Protein AF-A0A9W8UTV3-F1 (afdb_monomer_lite)

Radius of gyration: 18.18 Å; chains: 1; bounding box: 47×28×44 Å

Sequence (109 aa):
MLSLLTFLTVSVTCLVRADKQPSSFVWNNFENNVGWPDGVTFLTGLMTPAVMFLGLDGAMHLAEECFSPERTVPQALISTSVMGSVTGVGFSIAMCYGITDLNELVDTT

Secondary structure (DSSP, 8-state):
-HHHHHHHHHHHHHHHHSPPPPHHHHHH-----S-S-HHHHHHHHTHHHHHHGGGHHHHHHGGGGSSSHHHHHHHHHHHHHHHHHHHHHHHHHHHHHH-S-HHHHHH--

Organism: NCBI:txid195108

pLDDT: mean 79.57, std 7.18, range [42.25, 89.75]

Structure (mmCIF, N/CA/C/O backbone):
data_AF-A0A9W8UTV3-F1
#
_entry.id   AF-A0A9W8UTV3-F1
#
loop_
_atom_site.group_PDB
_atom_site.id
_atom_site.type_symbol
_atom_site.label_atom_id
_atom_site.label_alt_id
_atom_site.label_comp_id
_atom_site.label_asym_id
_atom_site.label_entity_id
_atom_site.label_seq_id
_atom_site.pdbx_PDB_ins_code
_atom_site.Cartn_x
_atom_site.Cartn_y
_atom_site.Cartn_z
_atom_site.occupancy
_atom_site.B_iso_or_equiv
_atom_site.auth_seq_id
_atom_site.auth_comp_id
_atom_site.auth_asym_id
_atom_site.auth_atom_id
_atom_site.pdbx_PDB_model_num
ATOM 1 N N . MET A 1 1 ? -18.544 11.211 0.784 1.00 60.38 1 MET A N 1
ATOM 2 C CA . MET A 1 1 ? -18.908 10.985 -0.637 1.00 60.38 1 MET A CA 1
ATOM 3 C C . MET A 1 1 ? -17.916 11.622 -1.606 1.00 60.38 1 MET A C 1
ATOM 5 O O . MET A 1 1 ? -17.449 10.910 -2.483 1.00 60.38 1 MET A O 1
ATOM 9 N N . LEU A 1 2 ? -17.542 12.900 -1.435 1.00 74.06 2 LEU A N 1
ATOM 10 C CA . LEU A 1 2 ? -16.569 13.574 -2.311 1.00 74.06 2 LEU A CA 1
ATOM 11 C C . LEU A 1 2 ? -15.224 12.830 -2.408 1.00 74.06 2 LEU A C 1
ATOM 13 O O . LEU A 1 2 ? -14.740 12.610 -3.507 1.00 74.06 2 LEU A O 1
ATOM 17 N N . SER A 1 3 ? -14.686 12.355 -1.283 1.00 77.75 3 SER A N 1
ATOM 18 C CA . SER A 1 3 ? -13.414 11.619 -1.216 1.00 77.75 3 SER A CA 1
ATOM 19 C C . SER A 1 3 ? -13.424 10.270 -1.950 1.00 77.75 3 SER A C 1
ATOM 21 O O . SER A 1 3 ? -12.427 9.896 -2.553 1.00 77.75 3 SER A O 1
ATOM 23 N N . LEU A 1 4 ? -14.553 9.551 -1.952 1.00 76.38 4 LEU A N 1
ATOM 24 C CA . LEU A 1 4 ? -14.711 8.301 -2.713 1.00 76.38 4 LEU A CA 1
ATOM 25 C C . LEU A 1 4 ? -14.786 8.569 -4.221 1.00 76.38 4 LEU A C 1
ATOM 27 O O . LEU A 1 4 ? -14.192 7.843 -5.011 1.00 76.38 4 LEU A O 1
ATOM 31 N N . LEU A 1 5 ? -15.492 9.631 -4.617 1.00 81.44 5 LEU A N 1
ATOM 32 C CA . LEU A 1 5 ? -15.608 10.034 -6.017 1.00 81.44 5 LEU A CA 1
ATOM 33 C C . LEU A 1 5 ? -14.272 10.526 -6.575 1.00 81.44 5 LEU A C 1
ATOM 35 O O . LEU A 1 5 ? -13.888 10.113 -7.668 1.00 81.44 5 LEU A O 1
ATOM 39 N N . THR A 1 6 ? -13.543 11.366 -5.837 1.00 80.00 6 THR A N 1
ATOM 40 C CA . THR A 1 6 ? -12.218 11.827 -6.270 1.00 80.00 6 THR A CA 1
ATOM 41 C C . THR A 1 6 ? -11.219 10.677 -6.314 1.00 80.00 6 THR A C 1
ATOM 43 O O . THR A 1 6 ? -10.503 10.562 -7.303 1.00 80.00 6 THR A O 1
ATOM 46 N N . PHE A 1 7 ? -11.227 9.772 -5.329 1.00 81.25 7 PHE A N 1
ATOM 47 C CA . PHE A 1 7 ? -10.391 8.568 -5.349 1.00 81.25 7 PHE A CA 1
ATOM 48 C C . PHE A 1 7 ? -10.644 7.705 -6.595 1.00 81.25 7 PHE A C 1
ATOM 50 O O . PHE A 1 7 ? -9.699 7.350 -7.302 1.00 81.25 7 PHE A O 1
ATOM 57 N N . LEU A 1 8 ? -11.911 7.409 -6.906 1.00 80.88 8 LEU A N 1
ATOM 58 C CA . LEU A 1 8 ? -12.271 6.629 -8.094 1.00 80.88 8 LEU A CA 1
ATOM 59 C C . LEU A 1 8 ? -11.884 7.354 -9.386 1.00 80.88 8 LEU A C 1
ATOM 61 O O . LEU A 1 8 ? -11.321 6.740 -10.287 1.00 80.88 8 LEU A O 1
ATOM 65 N N . THR A 1 9 ? -12.132 8.662 -9.465 1.00 79.81 9 THR A N 1
ATOM 66 C CA . THR A 1 9 ? -11.817 9.462 -10.657 1.00 79.81 9 THR A CA 1
ATOM 67 C C . THR A 1 9 ? -10.313 9.502 -10.912 1.00 79.81 9 THR A C 1
ATOM 69 O O . THR A 1 9 ? -9.885 9.280 -12.042 1.00 79.81 9 THR A O 1
ATOM 72 N N . VAL A 1 10 ? -9.499 9.726 -9.876 1.00 81.06 10 VAL A N 1
ATOM 73 C CA . VAL A 1 10 ? -8.032 9.754 -9.991 1.00 81.06 10 VAL A CA 1
ATOM 74 C C . VAL A 1 10 ? -7.491 8.371 -10.347 1.00 81.06 10 VAL A C 1
ATOM 76 O O . VAL A 1 10 ? -6.712 8.255 -11.290 1.00 81.06 10 VAL A O 1
ATOM 79 N N . SER A 1 11 ? -7.961 7.319 -9.670 1.00 79.31 11 SER A N 1
ATOM 80 C CA . SER A 1 11 ? -7.527 5.939 -9.935 1.00 79.31 11 SER A CA 1
ATOM 81 C C . SER A 1 11 ? -7.830 5.510 -11.372 1.00 79.31 11 SER A C 1
ATOM 83 O O . SER A 1 11 ? -6.958 4.991 -12.065 1.00 79.31 11 SER A O 1
ATOM 85 N N . VAL A 1 12 ? -9.050 5.770 -11.854 1.00 80.75 12 VAL A N 1
ATOM 86 C CA . VAL A 1 12 ? -9.462 5.425 -13.223 1.00 80.75 12 VAL A CA 1
ATOM 87 C C . VAL A 1 12 ? -8.720 6.275 -14.252 1.00 80.75 12 VAL A C 1
ATOM 89 O O . VAL A 1 12 ? -8.238 5.737 -15.244 1.00 80.75 12 VAL A O 1
ATOM 92 N N . THR A 1 13 ? -8.582 7.583 -14.022 1.00 79.62 13 THR A N 1
ATOM 93 C CA . THR A 1 13 ? -7.876 8.474 -14.959 1.00 79.62 13 THR A CA 1
ATOM 94 C C . THR A 1 13 ? -6.413 8.071 -15.102 1.00 79.62 13 THR A C 1
ATOM 96 O O . THR A 1 13 ? -5.906 8.020 -16.221 1.00 79.62 13 THR A O 1
ATOM 99 N N . CYS A 1 14 ? -5.753 7.731 -13.994 1.00 76.12 14 CYS A N 1
ATOM 100 C CA . CYS A 1 14 ? -4.372 7.268 -14.010 1.00 76.12 14 CYS A CA 1
ATOM 101 C C . CYS A 1 14 ? -4.233 5.949 -14.788 1.00 76.12 14 CYS A C 1
ATOM 103 O O . CYS A 1 14 ? -3.412 5.855 -15.697 1.00 76.12 14 CYS A O 1
ATOM 105 N N . LEU A 1 15 ? -5.118 4.977 -14.536 1.00 75.62 15 LEU A N 1
ATOM 106 C CA . LEU A 1 15 ? -5.080 3.672 -15.205 1.00 75.62 15 LEU A CA 1
ATOM 107 C C . LEU A 1 15 ? -5.392 3.738 -16.712 1.00 75.62 15 LEU A C 1
ATOM 109 O O . LEU A 1 15 ? -4.925 2.897 -17.480 1.00 75.62 15 LEU A O 1
ATOM 113 N N . VAL A 1 16 ? -6.211 4.704 -17.135 1.00 77.75 16 VAL A N 1
ATOM 114 C CA . VAL A 1 16 ? -6.575 4.907 -18.547 1.00 77.75 16 VAL A CA 1
ATOM 115 C C . VAL A 1 16 ? -5.496 5.676 -19.308 1.00 77.75 16 VAL A C 1
ATOM 117 O O . VAL A 1 16 ? -5.332 5.459 -20.507 1.00 77.75 16 VAL A O 1
ATOM 120 N N . ARG A 1 17 ? -4.785 6.595 -18.646 1.00 75.75 17 ARG A N 1
ATOM 121 C CA . ARG A 1 17 ? -3.801 7.471 -19.299 1.00 75.75 17 ARG A CA 1
ATOM 122 C C . ARG A 1 17 ? 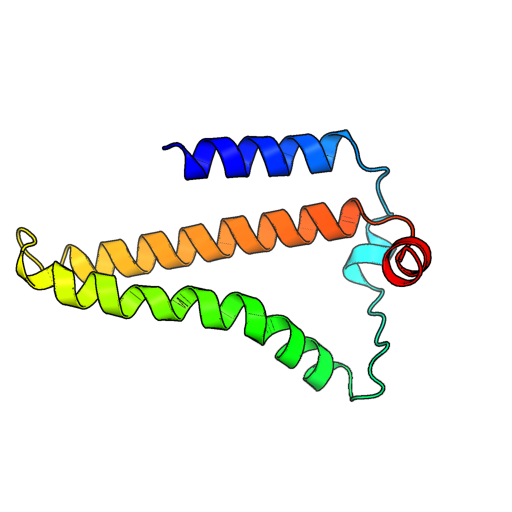-2.396 6.889 -19.345 1.00 75.75 17 ARG A C 1
ATOM 124 O O . ARG A 1 17 ? -1.622 7.342 -20.178 1.00 75.75 17 ARG A O 1
ATOM 131 N N . ALA A 1 18 ? -2.077 5.945 -18.469 1.00 73.69 18 ALA A N 1
ATOM 132 C CA . ALA A 1 18 ? -0.740 5.390 -18.390 1.00 73.69 18 ALA A CA 1
ATOM 133 C C . ALA A 1 18 ? -0.504 4.268 -19.412 1.00 73.69 18 ALA A C 1
ATOM 135 O O . ALA A 1 18 ? -1.327 3.356 -19.560 1.00 73.69 18 ALA A O 1
ATOM 136 N N . ASP A 1 19 ? 0.652 4.315 -20.072 1.00 74.06 19 ASP A N 1
ATOM 137 C CA . ASP A 1 19 ? 1.203 3.163 -20.779 1.00 74.06 19 ASP A CA 1
ATOM 138 C C . ASP A 1 19 ? 1.623 2.103 -19.752 1.00 74.06 19 ASP A C 1
ATOM 140 O O . ASP A 1 19 ? 2.195 2.407 -18.707 1.00 74.06 19 ASP A O 1
ATOM 144 N N . LYS A 1 20 ? 1.262 0.843 -20.008 1.00 78.69 20 LYS A N 1
ATOM 145 C CA . LYS A 1 20 ? 1.314 -0.210 -18.986 1.00 78.69 20 LYS A CA 1
ATOM 146 C C . LYS A 1 20 ? 2.634 -0.970 -19.034 1.00 78.69 20 LYS A C 1
ATOM 148 O O . LYS A 1 20 ? 2.972 -1.549 -20.066 1.00 78.69 20 LYS A O 1
ATOM 153 N N . GLN A 1 21 ? 3.324 -1.054 -17.901 1.00 79.19 21 GLN A N 1
ATOM 154 C CA . GLN A 1 21 ? 4.495 -1.914 -17.732 1.00 79.19 21 GLN A CA 1
ATOM 155 C C . GLN A 1 21 ? 4.126 -3.407 -17.684 1.00 79.19 21 GLN A C 1
ATOM 157 O O . GLN A 1 21 ? 3.036 -3.773 -17.227 1.00 79.19 21 GLN A O 1
ATOM 162 N N . PRO A 1 22 ? 5.029 -4.305 -18.125 1.00 82.88 22 PRO A N 1
ATOM 163 C CA . PRO A 1 22 ? 4.818 -5.740 -18.014 1.00 82.88 22 PRO A CA 1
ATOM 164 C C . PRO A 1 22 ? 4.775 -6.171 -16.543 1.00 82.88 22 PRO A C 1
ATOM 166 O O . PRO A 1 22 ? 5.571 -5.724 -15.720 1.00 82.88 22 PRO A O 1
ATOM 169 N N . SER A 1 23 ? 3.888 -7.114 -16.212 1.00 81.75 23 SER A N 1
ATOM 170 C CA . SER A 1 23 ? 3.734 -7.619 -14.839 1.00 81.75 23 SER A CA 1
ATOM 171 C C . SER A 1 23 ? 5.032 -8.183 -14.253 1.00 81.75 23 SER A C 1
ATOM 173 O O . SER A 1 23 ? 5.241 -8.103 -13.048 1.00 81.75 23 SER A O 1
ATOM 175 N N . SER A 1 24 ? 5.926 -8.726 -15.084 1.00 81.06 24 SER A N 1
ATOM 176 C CA . SER A 1 24 ? 7.235 -9.201 -14.626 1.00 81.06 24 SER A CA 1
ATOM 177 C C . SER A 1 24 ? 8.089 -8.083 -14.036 1.00 81.06 24 SER A C 1
ATOM 179 O O . SER A 1 24 ? 8.841 -8.343 -13.111 1.00 81.06 24 SER A O 1
ATOM 181 N N . PHE A 1 25 ? 7.977 -6.855 -14.543 1.00 80.69 25 PHE A N 1
ATOM 182 C CA . PHE A 1 25 ? 8.705 -5.715 -13.997 1.00 80.69 25 PHE A CA 1
ATOM 183 C C . PHE A 1 25 ? 8.117 -5.313 -12.638 1.00 80.69 25 PHE A C 1
ATOM 185 O O . PHE A 1 25 ? 8.825 -5.324 -11.641 1.00 80.69 25 PHE A O 1
ATOM 192 N N . VAL A 1 26 ? 6.797 -5.113 -12.566 1.00 83.88 26 VAL A N 1
ATOM 193 C CA . VAL A 1 26 ? 6.099 -4.660 -11.346 1.00 83.88 26 VAL A CA 1
ATOM 194 C C . VAL A 1 26 ? 6.315 -5.576 -10.134 1.00 83.88 26 VAL A C 1
ATOM 196 O O . VAL A 1 26 ? 6.408 -5.092 -9.011 1.00 83.88 26 VAL A O 1
ATOM 199 N N . TRP A 1 27 ? 6.375 -6.895 -10.338 1.00 84.56 27 TRP A N 1
ATOM 200 C CA . TRP A 1 27 ? 6.468 -7.858 -9.230 1.00 84.56 27 TRP A CA 1
ATOM 201 C C . TRP A 1 27 ? 7.875 -8.394 -8.964 1.00 84.56 27 TRP A C 1
ATOM 203 O O . TRP A 1 27 ? 8.085 -8.999 -7.916 1.00 84.56 27 TRP A O 1
ATOM 213 N N . ASN A 1 28 ? 8.814 -8.235 -9.902 1.00 82.25 28 ASN A N 1
ATOM 214 C CA . ASN A 1 28 ? 10.142 -8.854 -9.811 1.00 82.25 28 ASN A CA 1
ATOM 215 C C . ASN A 1 28 ? 11.294 -7.845 -9.803 1.00 82.25 28 ASN A C 1
ATOM 217 O O . ASN A 1 28 ? 12.437 -8.239 -9.587 1.00 82.25 28 ASN A O 1
ATOM 221 N N . ASN A 1 29 ? 11.026 -6.569 -10.077 1.00 80.69 29 ASN A N 1
ATOM 222 C CA . ASN A 1 29 ? 12.033 -5.521 -10.054 1.00 80.69 29 ASN A CA 1
ATOM 223 C C . ASN A 1 29 ? 11.796 -4.607 -8.840 1.00 80.69 29 ASN A C 1
ATOM 225 O O . ASN A 1 29 ? 10.694 -4.106 -8.622 1.00 80.69 29 ASN A O 1
ATOM 229 N N . PHE A 1 30 ? 12.839 -4.442 -8.027 1.00 81.19 30 PHE A N 1
ATOM 230 C CA . PHE A 1 30 ? 12.872 -3.529 -6.892 1.00 81.19 30 PHE A CA 1
ATOM 231 C C . PHE A 1 30 ? 14.119 -2.656 -7.034 1.00 81.19 30 PHE A C 1
ATOM 233 O O . PHE A 1 30 ? 15.230 -3.118 -6.782 1.00 81.19 30 PHE A O 1
ATOM 240 N N . GLU A 1 31 ? 13.931 -1.416 -7.482 1.00 80.12 31 GLU A N 1
ATOM 241 C CA . GLU A 1 31 ? 15.012 -0.435 -7.602 1.00 80.12 31 GLU A CA 1
ATOM 242 C C . GLU A 1 31 ? 15.225 0.282 -6.266 1.00 80.12 31 GLU A C 1
ATOM 244 O O . GLU A 1 31 ? 14.297 0.842 -5.676 1.00 80.12 31 GLU A O 1
ATOM 249 N N . ASN A 1 32 ? 16.467 0.280 -5.789 1.00 81.19 32 ASN A N 1
ATOM 250 C CA . ASN A 1 32 ? 16.853 0.904 -4.532 1.00 81.19 32 ASN A CA 1
ATOM 251 C C . ASN A 1 32 ? 17.937 1.959 -4.766 1.00 81.19 32 ASN A C 1
ATOM 253 O O . ASN A 1 32 ? 19.129 1.657 -4.818 1.00 81.19 32 ASN A O 1
ATOM 257 N N . ASN A 1 33 ? 17.518 3.221 -4.846 1.00 79.00 33 ASN A N 1
ATOM 258 C CA . ASN A 1 33 ? 18.411 4.351 -5.127 1.00 79.00 33 ASN A CA 1
ATOM 259 C C . ASN A 1 33 ? 19.044 4.963 -3.862 1.00 79.00 33 ASN A C 1
ATOM 261 O O . ASN A 1 33 ? 19.776 5.946 -3.953 1.00 79.00 33 ASN A O 1
ATOM 265 N N . VAL A 1 34 ? 18.763 4.412 -2.675 1.00 79.25 34 VAL A N 1
ATOM 266 C CA . VAL A 1 34 ? 19.140 5.007 -1.375 1.00 79.25 34 VAL A CA 1
ATOM 267 C C . VAL A 1 34 ? 20.426 4.392 -0.802 1.00 79.25 34 VAL A C 1
ATOM 269 O O . VAL A 1 34 ? 21.028 4.937 0.122 1.00 79.25 34 VAL A O 1
ATOM 272 N N . GLY A 1 35 ? 20.867 3.249 -1.344 1.00 81.06 35 GLY A N 1
ATOM 273 C CA . GLY A 1 35 ? 22.086 2.545 -0.921 1.00 81.06 35 GLY A CA 1
ATOM 274 C C . GLY A 1 35 ? 21.968 1.787 0.410 1.00 81.06 35 GLY A C 1
ATOM 275 O O . GLY A 1 35 ? 22.967 1.287 0.926 1.00 81.06 35 GLY A O 1
ATOM 276 N N . TRP A 1 36 ? 20.769 1.705 0.989 1.00 87.69 36 TRP A N 1
ATOM 277 C CA . TRP A 1 36 ? 20.472 0.906 2.184 1.00 87.69 36 TRP A CA 1
ATOM 278 C C . TRP A 1 36 ? 20.065 -0.521 1.799 1.00 87.69 36 TRP A C 1
ATOM 280 O O . TRP A 1 36 ? 19.716 -0.746 0.646 1.00 87.69 36 TRP A O 1
ATOM 290 N N . PRO A 1 37 ? 20.077 -1.505 2.717 1.00 89.75 37 PRO A N 1
ATOM 291 C CA . PRO A 1 37 ? 19.543 -2.832 2.417 1.00 89.75 37 PRO A CA 1
ATOM 292 C C . PRO A 1 37 ? 18.066 -2.756 2.010 1.00 89.75 37 PRO A C 1
ATOM 294 O O . PRO A 1 37 ? 17.301 -2.023 2.637 1.00 89.75 37 PRO A O 1
ATOM 297 N N . ASP A 1 38 ? 17.651 -3.557 1.027 1.00 86.44 38 ASP A N 1
ATOM 298 C CA . ASP A 1 38 ? 16.308 -3.485 0.422 1.00 86.44 38 ASP A CA 1
ATOM 299 C C . ASP A 1 38 ? 15.168 -3.556 1.439 1.00 86.44 38 ASP A C 1
ATOM 301 O O . ASP A 1 38 ? 14.188 -2.821 1.339 1.00 86.44 38 ASP A O 1
ATOM 305 N N . GLY A 1 39 ? 15.320 -4.380 2.480 1.00 86.69 39 GLY A N 1
ATOM 306 C CA . GLY A 1 39 ? 14.339 -4.469 3.560 1.00 86.69 39 GLY A CA 1
ATOM 307 C C . GLY A 1 39 ? 14.178 -3.160 4.337 1.00 86.69 39 GLY A C 1
ATOM 308 O O . GLY A 1 39 ? 13.065 -2.808 4.718 1.00 86.69 39 GLY A O 1
ATOM 309 N N . VAL A 1 40 ? 15.261 -2.408 4.543 1.00 88.50 40 VAL A N 1
ATOM 310 C CA . VAL A 1 40 ? 15.205 -1.107 5.222 1.00 88.50 40 VAL A CA 1
ATOM 311 C C . VAL A 1 40 ? 14.557 -0.073 4.307 1.00 88.50 40 VAL A C 1
ATOM 313 O O . VAL A 1 40 ? 13.652 0.626 4.754 1.00 88.50 40 VAL A O 1
ATOM 316 N N . THR A 1 41 ? 14.937 -0.030 3.027 1.00 88.38 41 THR A N 1
ATOM 317 C CA . THR A 1 41 ? 14.323 0.866 2.033 1.00 88.38 41 THR A CA 1
ATOM 318 C C . THR A 1 41 ? 12.815 0.617 1.920 1.00 88.38 41 THR A C 1
ATOM 320 O O . THR A 1 41 ? 12.017 1.557 1.977 1.00 88.38 41 THR A O 1
ATOM 323 N N . PHE A 1 42 ? 12.397 -0.651 1.879 1.00 86.19 42 PHE A N 1
ATOM 324 C CA . PHE A 1 42 ? 10.986 -1.034 1.894 1.00 86.19 42 PHE A CA 1
ATOM 325 C C . PHE A 1 42 ? 10.257 -0.544 3.156 1.00 86.19 42 PHE A C 1
ATOM 327 O O . PHE A 1 42 ? 9.214 0.104 3.056 1.00 86.19 42 PHE A O 1
ATOM 334 N N . LEU A 1 43 ? 10.820 -0.785 4.347 1.00 89.44 43 LEU A N 1
ATOM 335 C CA . LEU A 1 43 ? 10.231 -0.329 5.613 1.00 89.44 43 LEU A CA 1
ATOM 336 C C . LEU A 1 43 ? 10.142 1.200 5.700 1.00 89.44 43 LEU A C 1
ATOM 338 O O . LEU A 1 43 ? 9.148 1.725 6.200 1.00 89.44 43 LEU A O 1
ATOM 342 N N . THR A 1 44 ? 11.134 1.926 5.181 1.00 88.88 44 THR A N 1
ATOM 343 C CA . THR A 1 44 ? 11.075 3.393 5.120 1.00 88.88 44 THR A CA 1
ATOM 344 C C . THR A 1 44 ? 9.993 3.891 4.165 1.00 88.88 44 THR A C 1
ATOM 346 O O . THR A 1 44 ? 9.292 4.845 4.496 1.00 88.88 44 THR A O 1
ATOM 349 N N . GLY A 1 45 ? 9.766 3.207 3.037 1.00 85.81 45 GLY A N 1
ATOM 350 C CA . GLY A 1 45 ? 8.651 3.508 2.132 1.00 85.81 45 GLY A CA 1
ATOM 351 C C . GLY A 1 45 ?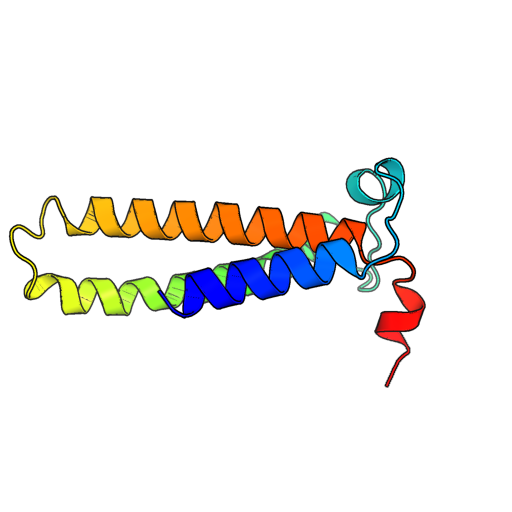 7.278 3.328 2.793 1.00 85.81 45 GLY A C 1
ATOM 352 O O . GLY A 1 45 ? 6.338 4.067 2.496 1.00 85.81 45 GLY A O 1
ATOM 353 N N . LEU A 1 46 ? 7.171 2.406 3.757 1.00 86.69 46 LEU A N 1
ATOM 354 C CA . LEU A 1 46 ? 5.954 2.174 4.541 1.00 86.69 46 LEU A CA 1
ATOM 355 C C . LEU A 1 46 ? 5.693 3.225 5.635 1.00 86.69 46 LEU A C 1
ATOM 357 O O . LEU A 1 46 ? 4.595 3.247 6.195 1.00 86.69 46 LEU A O 1
ATOM 361 N N . MET A 1 47 ? 6.628 4.133 5.934 1.00 88.94 47 MET A N 1
ATOM 362 C CA . MET A 1 47 ? 6.384 5.188 6.930 1.00 88.94 47 MET A CA 1
ATOM 363 C C . MET A 1 47 ? 5.295 6.176 6.489 1.00 88.94 47 MET A C 1
ATOM 365 O O . MET A 1 47 ? 4.469 6.588 7.304 1.00 88.94 47 MET A O 1
ATOM 369 N N . THR A 1 48 ? 5.255 6.533 5.205 1.00 84.81 48 THR A N 1
ATOM 370 C CA . THR A 1 48 ? 4.267 7.473 4.647 1.00 84.81 48 THR A CA 1
ATOM 371 C C . THR A 1 48 ? 2.818 7.000 4.827 1.00 84.81 48 THR A C 1
ATOM 373 O O . THR A 1 48 ? 1.995 7.778 5.308 1.00 84.81 48 THR A O 1
ATOM 376 N N . PRO A 1 49 ? 2.451 5.744 4.507 1.00 82.38 49 PRO A N 1
ATOM 377 C CA . PRO A 1 49 ? 1.115 5.253 4.831 1.00 82.38 49 PRO A CA 1
ATOM 378 C C . PRO A 1 49 ? 0.899 5.072 6.342 1.00 82.38 49 PRO A C 1
ATOM 380 O O . PRO A 1 49 ? -0.223 5.256 6.808 1.00 82.38 49 PRO A O 1
ATOM 383 N N . ALA A 1 50 ? 1.939 4.777 7.134 1.00 85.50 50 ALA A N 1
ATOM 384 C CA . ALA A 1 50 ? 1.801 4.621 8.585 1.00 85.50 50 ALA A CA 1
ATOM 385 C C . ALA A 1 50 ? 1.344 5.915 9.285 1.00 85.50 50 ALA A C 1
ATOM 387 O O . ALA A 1 50 ? 0.483 5.863 10.165 1.00 85.50 50 ALA A O 1
ATOM 388 N N . VAL A 1 51 ? 1.843 7.086 8.866 1.00 84.06 51 VAL A N 1
ATOM 389 C CA . VAL A 1 51 ? 1.430 8.372 9.465 1.00 84.06 51 VAL A CA 1
ATOM 390 C C . VAL A 1 51 ? -0.032 8.728 9.186 1.00 84.06 51 VAL A C 1
ATOM 392 O O . VAL A 1 51 ? -0.631 9.480 9.952 1.00 84.06 51 VAL A O 1
ATOM 395 N N . MET A 1 52 ? -0.649 8.157 8.146 1.00 78.69 52 MET A N 1
ATOM 396 C CA . MET A 1 52 ? -2.064 8.402 7.838 1.00 78.69 52 MET A CA 1
ATOM 397 C C . MET A 1 52 ? -3.008 7.820 8.900 1.00 78.69 52 MET A C 1
ATOM 399 O O . MET A 1 52 ? -4.117 8.323 9.075 1.00 78.69 52 MET A O 1
ATOM 403 N N . PHE A 1 53 ? -2.570 6.806 9.653 1.00 80.00 53 PHE A N 1
ATOM 404 C CA . PHE A 1 53 ? -3.366 6.201 10.725 1.00 80.00 53 PHE A CA 1
ATOM 405 C C . PHE A 1 53 ? -3.360 7.014 12.027 1.00 80.00 53 PHE A C 1
ATOM 407 O O . PHE A 1 53 ? -4.201 6.774 12.892 1.00 80.00 53 PHE A O 1
ATOM 414 N N . LEU A 1 54 ? -2.480 8.015 12.164 1.00 82.19 54 LEU A N 1
ATOM 415 C CA . LEU A 1 54 ? -2.408 8.867 13.359 1.00 82.19 54 LEU A CA 1
ATOM 416 C C . LEU A 1 54 ? -3.694 9.680 13.585 1.00 82.19 54 LEU A C 1
ATOM 418 O O . LEU A 1 54 ? -4.034 9.993 14.721 1.00 82.19 54 LEU A O 1
ATOM 422 N N . GLY A 1 55 ? -4.446 9.985 12.522 1.00 74.81 55 GLY A N 1
ATOM 423 C CA . GLY A 1 55 ? -5.712 10.721 12.617 1.00 74.81 55 GLY A CA 1
ATOM 424 C C . GLY A 1 55 ? -6.866 9.941 13.262 1.00 74.81 55 GLY A C 1
ATOM 425 O O . GLY A 1 55 ? -7.896 10.538 13.572 1.00 74.81 55 GLY A O 1
ATOM 426 N N . LEU A 1 56 ? -6.717 8.627 13.478 1.00 77.62 56 LEU A N 1
ATOM 427 C CA . LEU A 1 56 ? -7.759 7.792 14.088 1.00 77.62 56 LEU A CA 1
ATOM 428 C C . LEU A 1 56 ? -7.990 8.112 15.573 1.00 77.62 56 LEU A C 1
ATOM 430 O O . LEU A 1 56 ? -9.107 7.945 16.057 1.00 77.62 56 LEU A O 1
ATOM 434 N N . ASP A 1 57 ? -6.979 8.626 16.273 1.00 78.44 57 ASP A N 1
ATOM 435 C CA . ASP A 1 57 ? -7.079 9.014 17.686 1.00 78.44 57 ASP 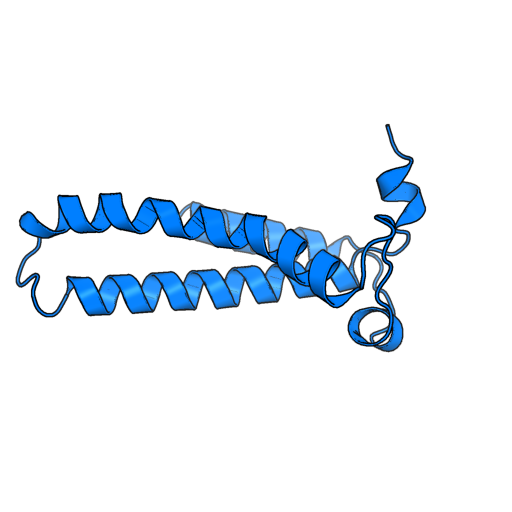A CA 1
ATOM 436 C C . ASP A 1 57 ? -8.098 10.150 17.903 1.00 78.44 57 ASP A C 1
ATOM 438 O O . ASP A 1 57 ? -8.947 10.093 18.791 1.00 78.44 57 ASP A O 1
ATOM 442 N N . GLY A 1 58 ? -8.127 11.132 16.995 1.00 74.88 58 GLY A N 1
ATOM 443 C CA . GLY A 1 58 ? -9.126 12.204 17.029 1.00 74.88 58 GLY A CA 1
ATOM 444 C C . GLY A 1 58 ? -10.563 11.692 16.874 1.00 74.88 58 GLY A C 1
ATOM 445 O O . GLY A 1 58 ? -11.481 12.225 17.496 1.00 74.88 58 GLY A O 1
ATOM 446 N N . ALA A 1 59 ? -10.766 10.622 16.098 1.00 72.38 59 ALA A N 1
ATOM 447 C CA . ALA A 1 59 ? -12.072 9.978 15.968 1.00 72.38 59 ALA A CA 1
ATOM 448 C C . ALA A 1 59 ? -12.482 9.231 17.248 1.00 72.38 59 ALA A C 1
ATOM 450 O O . ALA A 1 59 ? -13.674 9.137 17.538 1.00 72.38 59 ALA A O 1
ATOM 451 N N . MET A 1 60 ? -11.515 8.737 18.030 1.00 75.50 60 MET A N 1
ATOM 452 C CA . MET A 1 60 ? -11.778 8.130 19.336 1.00 75.50 60 MET A CA 1
ATOM 453 C C . MET A 1 60 ? -12.182 9.168 20.385 1.00 75.50 60 MET A C 1
ATOM 455 O O . MET A 1 60 ? -13.062 8.882 21.186 1.00 75.50 60 MET A O 1
ATOM 459 N N . HIS A 1 61 ? -11.635 10.385 20.354 1.00 80.31 61 HIS A N 1
ATOM 460 C CA . HIS A 1 61 ? -12.101 11.455 21.248 1.00 80.31 61 HIS A CA 1
ATOM 461 C C . HIS A 1 61 ? -13.549 11.888 20.956 1.00 80.31 61 HIS A C 1
ATOM 463 O O . HIS A 1 61 ? -14.310 12.167 21.874 1.00 80.31 61 HIS A O 1
ATOM 469 N N . LEU A 1 62 ? -13.967 11.879 19.687 1.00 72.75 62 LEU A N 1
ATOM 470 C CA . LEU A 1 62 ? -15.361 12.126 19.283 1.00 72.75 62 LEU A CA 1
ATOM 471 C C . LEU A 1 62 ? -16.300 10.928 19.522 1.00 72.75 62 LEU A C 1
ATOM 473 O O . LEU A 1 62 ? -17.514 11.041 19.345 1.00 72.75 62 LEU A O 1
ATOM 477 N N . ALA A 1 63 ? -15.765 9.776 19.928 1.00 72.75 63 ALA A N 1
ATOM 478 C CA . ALA A 1 63 ? -16.552 8.574 20.167 1.00 72.75 63 ALA A CA 1
ATOM 479 C C . ALA A 1 63 ? -17.481 8.685 21.388 1.00 72.75 63 ALA A C 1
ATOM 481 O O . ALA A 1 63 ? -18.467 7.951 21.457 1.00 72.75 63 ALA A O 1
ATOM 482 N N . GLU A 1 64 ? -17.199 9.596 22.327 1.00 68.69 64 GLU A N 1
ATOM 483 C CA . GLU A 1 64 ? -18.016 9.814 23.532 1.00 68.69 64 GLU A CA 1
ATOM 484 C C . GLU A 1 64 ? -19.431 10.329 23.216 1.00 68.69 64 GLU A C 1
ATOM 486 O O . GLU A 1 64 ? -20.355 10.111 23.997 1.00 68.69 64 GLU A O 1
ATOM 491 N N . GLU A 1 65 ? -19.633 10.935 22.041 1.00 76.00 65 GLU A N 1
ATOM 492 C CA . GLU A 1 65 ? -20.940 11.432 21.589 1.00 76.00 65 GLU A CA 1
ATOM 493 C C . GLU A 1 65 ? -21.732 10.403 20.755 1.00 76.00 65 GLU A C 1
ATOM 495 O O . GLU A 1 65 ? -22.851 10.670 20.308 1.00 76.00 65 GLU A O 1
ATOM 500 N N . CYS A 1 66 ? -21.178 9.207 20.525 1.00 75.62 66 CYS A N 1
ATOM 501 C CA . CYS A 1 66 ? -21.810 8.186 19.692 1.00 75.62 66 CYS A CA 1
ATOM 502 C C . CYS A 1 66 ? -22.851 7.354 20.457 1.00 75.62 66 CYS A C 1
ATOM 504 O O . CYS A 1 66 ? -22.664 6.953 21.604 1.00 75.62 66 CYS A O 1
ATOM 506 N N . PHE A 1 67 ? -23.941 6.996 19.775 1.00 63.00 67 PHE A N 1
ATOM 507 C CA . PHE A 1 67 ? -24.946 6.074 20.303 1.00 63.00 67 PHE A CA 1
ATOM 508 C C . PHE A 1 67 ? -24.350 4.650 20.381 1.00 63.00 67 PHE A C 1
ATOM 510 O O . PHE A 1 67 ? -23.946 4.081 19.365 1.00 63.00 67 PHE A O 1
ATOM 517 N N . SER A 1 68 ? -24.272 4.078 21.588 1.00 77.19 68 SER A N 1
ATOM 518 C CA . SER A 1 68 ? -23.669 2.755 21.868 1.00 77.19 68 SER A CA 1
ATOM 519 C C . SER A 1 68 ? -22.186 2.617 21.443 1.00 77.19 68 SER A C 1
ATOM 521 O O . SER A 1 68 ? -21.857 1.798 20.575 1.00 77.19 68 SER A O 1
ATOM 523 N N . PRO A 1 69 ? -21.261 3.367 22.073 1.00 74.88 69 PRO A N 1
ATOM 524 C CA . PRO A 1 69 ? -19.864 3.457 21.641 1.00 74.88 69 PRO A CA 1
ATOM 525 C C . PRO A 1 69 ? -19.096 2.130 21.752 1.00 74.88 69 PRO A C 1
ATOM 527 O O . PRO A 1 69 ? -18.244 1.840 20.918 1.00 74.88 69 PRO A O 1
ATOM 530 N N . GLU A 1 70 ? -19.457 1.272 22.710 1.00 78.81 70 GLU A N 1
ATOM 531 C CA . GLU A 1 70 ? -18.773 0.001 22.998 1.00 78.81 70 GLU A CA 1
ATOM 532 C C . GLU A 1 70 ? -18.750 -0.981 21.809 1.00 78.81 70 GLU A C 1
ATOM 534 O O . GLU A 1 70 ? -17.860 -1.823 21.710 1.00 78.81 70 GLU A O 1
ATOM 539 N N . ARG A 1 71 ? -19.704 -0.869 20.874 1.00 78.88 71 ARG A N 1
ATOM 540 C CA . ARG A 1 71 ? -19.757 -1.715 19.666 1.00 78.88 71 ARG A CA 1
ATOM 541 C C . ARG A 1 71 ? -19.521 -0.940 18.379 1.00 78.88 71 ARG A C 1
ATOM 543 O O . ARG A 1 71 ? -18.809 -1.426 17.503 1.00 78.88 71 ARG A O 1
ATOM 550 N N . THR A 1 72 ? -20.092 0.255 18.268 1.00 80.19 72 THR A N 1
ATOM 551 C CA . THR A 1 72 ? -20.060 1.040 17.027 1.00 80.19 72 THR A CA 1
ATOM 552 C C . THR A 1 72 ? -18.658 1.560 16.716 1.00 80.19 72 THR A C 1
ATOM 554 O O . THR A 1 72 ? -18.222 1.510 15.570 1.00 80.19 72 THR A O 1
ATOM 557 N N . VAL A 1 73 ? -17.918 2.006 17.732 1.00 82.50 73 VAL A N 1
ATOM 558 C CA . VAL A 1 73 ? -16.584 2.607 17.583 1.00 82.50 73 VAL A CA 1
ATOM 559 C C . VAL A 1 73 ? -15.541 1.596 17.095 1.00 82.50 73 VAL A C 1
ATOM 561 O O . VAL A 1 73 ? -14.904 1.868 16.075 1.00 82.50 73 VAL A O 1
ATOM 564 N N . PRO A 1 74 ? -15.376 0.409 17.721 1.00 80.69 74 PRO A N 1
ATOM 565 C CA . PRO A 1 74 ? -14.408 -0.572 17.232 1.00 80.69 74 PRO A CA 1
ATOM 566 C C . PRO A 1 74 ? -14.765 -1.095 15.834 1.00 80.69 74 PRO A C 1
ATOM 568 O O . PRO A 1 74 ? -13.876 -1.279 15.005 1.00 80.69 74 PRO A O 1
ATOM 571 N N . GLN A 1 75 ? -16.053 -1.283 15.528 1.00 83.62 75 GLN A N 1
ATOM 572 C CA . GLN A 1 75 ? -16.485 -1.702 14.190 1.00 83.62 75 GLN A CA 1
ATOM 573 C C . GLN A 1 75 ? -16.196 -0.633 13.132 1.00 83.62 75 GLN A C 1
ATOM 575 O O . GLN A 1 75 ? -15.670 -0.955 12.064 1.00 83.62 75 GLN A O 1
ATOM 580 N N . ALA A 1 76 ? -16.485 0.635 13.436 1.00 84.06 76 ALA A N 1
ATOM 581 C CA . ALA A 1 76 ? -16.196 1.749 12.546 1.00 84.06 76 ALA A CA 1
ATOM 582 C C . ALA A 1 76 ? -14.689 1.862 12.273 1.00 84.06 76 ALA A C 1
ATOM 584 O O . ALA A 1 76 ? -14.303 1.880 11.107 1.00 84.06 76 ALA A O 1
ATOM 585 N N . LEU A 1 77 ? -13.845 1.830 13.311 1.00 84.69 77 LEU A N 1
ATOM 586 C CA . LEU A 1 77 ? -12.383 1.910 13.187 1.00 84.69 77 LEU A CA 1
ATOM 587 C C . LEU A 1 77 ? -11.788 0.787 12.330 1.00 84.69 77 LEU A C 1
ATOM 589 O O . LEU A 1 77 ? -10.956 1.039 11.458 1.00 84.69 77 LEU A O 1
ATOM 593 N N . ILE A 1 78 ? -12.221 -0.457 12.548 1.00 86.56 78 ILE A N 1
ATOM 594 C CA . ILE A 1 78 ? -11.735 -1.595 11.756 1.00 86.56 78 ILE A CA 1
ATOM 595 C C . ILE A 1 78 ? -12.198 -1.453 10.303 1.00 86.56 78 ILE A C 1
ATOM 597 O O . ILE A 1 78 ? -11.403 -1.638 9.383 1.00 86.56 78 ILE A O 1
ATOM 601 N N . SER A 1 79 ? -13.463 -1.083 10.082 1.00 85.94 79 SER A N 1
ATOM 602 C CA . SER A 1 79 ? -14.011 -0.942 8.729 1.00 85.94 79 SER A CA 1
ATOM 603 C C . SER A 1 79 ? -13.317 0.159 7.920 1.00 85.94 79 SER A C 1
ATOM 605 O O . SER A 1 79 ? -13.000 -0.051 6.748 1.00 85.94 79 SER A O 1
ATOM 607 N N . THR A 1 80 ? -13.019 1.306 8.539 1.00 84.06 80 THR A N 1
ATOM 608 C CA . THR A 1 80 ? -12.344 2.427 7.875 1.00 84.06 80 THR A CA 1
ATOM 609 C C . THR A 1 80 ? -10.875 2.122 7.621 1.00 84.06 80 THR A C 1
ATOM 611 O O . THR A 1 80 ? -10.388 2.407 6.527 1.00 84.06 80 THR A O 1
ATOM 614 N N . SER A 1 81 ? -10.193 1.479 8.573 1.00 86.31 81 SER A N 1
ATOM 615 C CA . SER A 1 81 ? -8.803 1.041 8.419 1.00 86.31 81 SER A CA 1
ATOM 616 C C . SER A 1 81 ? -8.650 0.051 7.261 1.00 86.31 81 SER A C 1
ATOM 618 O O . SER A 1 81 ? -7.874 0.290 6.336 1.00 86.31 81 SER A O 1
ATOM 620 N N . VAL A 1 82 ? -9.476 -1.001 7.229 1.00 87.50 82 VAL A N 1
ATOM 621 C CA . VAL A 1 82 ? -9.439 -2.012 6.160 1.00 87.50 82 VAL A CA 1
ATOM 622 C C . VAL A 1 82 ? -9.756 -1.393 4.800 1.00 87.50 82 VAL A C 1
ATOM 624 O O . VAL A 1 82 ? -9.053 -1.652 3.823 1.00 87.50 82 VAL A O 1
ATOM 627 N N . MET A 1 83 ? -10.782 -0.543 4.722 1.00 86.00 83 MET A N 1
ATOM 628 C CA . MET A 1 83 ? -11.148 0.116 3.468 1.00 86.00 83 MET A CA 1
ATOM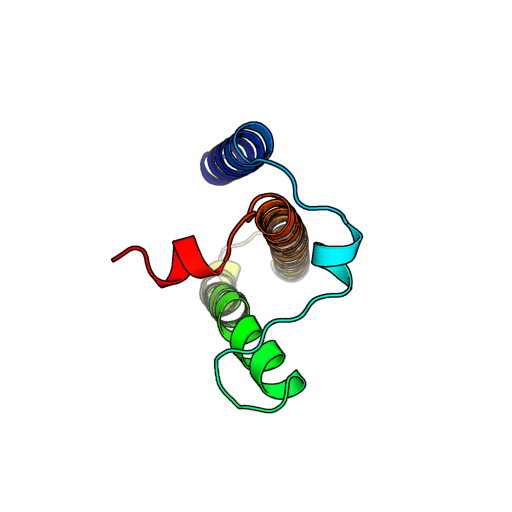 629 C C . MET A 1 83 ? -10.030 1.044 2.965 1.00 86.00 83 MET A C 1
ATOM 631 O O . MET A 1 83 ? -9.743 1.054 1.765 1.00 86.00 83 MET A O 1
ATOM 635 N N . GLY A 1 84 ? -9.361 1.775 3.862 1.00 84.31 84 GLY A N 1
ATOM 636 C CA . GLY A 1 84 ? -8.206 2.617 3.536 1.00 84.31 84 GLY A CA 1
ATOM 637 C C . GLY A 1 84 ? -7.008 1.806 3.039 1.00 84.31 84 GLY A C 1
ATOM 638 O O . GLY A 1 84 ? -6.419 2.139 2.013 1.00 84.31 84 GLY A O 1
ATOM 639 N N . SER A 1 85 ? -6.692 0.690 3.698 1.00 85.69 85 SER A N 1
ATOM 640 C CA . SER A 1 85 ? -5.597 -0.191 3.281 1.00 85.69 85 SER A CA 1
ATOM 641 C C . SER A 1 85 ? -5.844 -0.816 1.907 1.00 85.69 85 SER A C 1
ATOM 643 O O . SER A 1 85 ? -4.947 -0.806 1.068 1.00 85.69 85 SER A O 1
ATOM 645 N N . VAL A 1 86 ? -7.051 -1.324 1.638 1.00 87.94 86 VAL A N 1
ATOM 646 C CA . VAL A 1 86 ? -7.365 -1.959 0.344 1.00 87.94 86 VAL A CA 1
ATOM 647 C C . VAL A 1 86 ? -7.324 -0.944 -0.796 1.00 87.94 86 VAL A C 1
ATOM 649 O O . VAL A 1 86 ? -6.756 -1.221 -1.853 1.00 87.94 86 VAL A O 1
ATOM 652 N N . THR A 1 87 ? -7.901 0.240 -0.586 1.00 84.81 87 THR A N 1
ATOM 653 C CA . THR A 1 87 ? -7.911 1.301 -1.603 1.00 84.81 87 THR A CA 1
ATOM 654 C C . THR A 1 87 ? -6.508 1.847 -1.859 1.00 84.81 87 THR A C 1
ATOM 656 O O . THR A 1 87 ? -6.121 1.993 -3.019 1.00 84.81 87 THR A O 1
ATOM 659 N N . GLY A 1 88 ? -5.714 2.055 -0.805 1.00 83.50 88 GLY A N 1
ATOM 660 C CA . GLY A 1 88 ? -4.321 2.485 -0.910 1.00 83.50 88 GLY A CA 1
ATOM 661 C C . GLY A 1 88 ? -3.440 1.473 -1.643 1.00 83.50 88 GLY A C 1
ATOM 662 O O . GLY A 1 88 ? -2.765 1.838 -2.600 1.00 83.50 88 GLY A O 1
ATOM 663 N N . VAL A 1 89 ? -3.490 0.191 -1.262 1.00 85.88 89 VAL A N 1
ATOM 664 C CA . VAL A 1 89 ? -2.703 -0.865 -1.926 1.00 85.88 89 VAL A CA 1
ATOM 665 C C . VAL A 1 89 ? -3.112 -1.018 -3.392 1.00 85.88 89 VAL A C 1
ATOM 667 O O . VAL A 1 89 ? -2.246 -1.095 -4.263 1.00 85.88 89 VAL A O 1
ATOM 670 N N . GLY A 1 90 ? -4.415 -1.014 -3.687 1.00 86.12 90 GLY A N 1
ATOM 671 C CA . GLY A 1 90 ? -4.910 -1.106 -5.061 1.00 86.12 90 GLY A CA 1
ATOM 672 C C . GLY A 1 90 ? -4.445 0.059 -5.939 1.00 86.12 90 GLY A C 1
ATOM 673 O O . GLY A 1 90 ? -4.024 -0.160 -7.076 1.00 86.12 90 GLY A O 1
ATOM 674 N N . PHE A 1 91 ? -4.463 1.282 -5.405 1.00 83.75 91 PHE A N 1
ATOM 675 C CA . PHE A 1 91 ? -3.962 2.460 -6.110 1.00 83.75 91 PHE A CA 1
ATOM 676 C C . PHE A 1 91 ? -2.444 2.413 -6.316 1.00 83.75 91 PHE A C 1
ATOM 678 O O . PHE A 1 91 ? -1.979 2.672 -7.423 1.00 83.75 91 PHE A O 1
ATOM 685 N N . SER A 1 92 ? -1.671 2.019 -5.300 1.00 84.19 92 SER A N 1
ATOM 686 C CA . SER A 1 92 ? -0.217 1.869 -5.429 1.00 84.19 92 SER A CA 1
ATOM 687 C C . SER A 1 92 ? 0.161 0.852 -6.506 1.00 84.19 92 SER A C 1
ATOM 689 O O . SER A 1 92 ? 1.029 1.131 -7.326 1.00 84.19 92 SER A O 1
ATOM 691 N N . ILE A 1 93 ? -0.534 -0.289 -6.577 1.00 84.69 93 ILE A N 1
ATOM 692 C CA . ILE A 1 93 ? -0.317 -1.281 -7.642 1.00 84.69 93 ILE A CA 1
ATOM 693 C C . ILE A 1 93 ? -0.651 -0.677 -9.012 1.00 84.69 93 ILE A C 1
ATOM 695 O O . ILE A 1 93 ? 0.127 -0.832 -9.951 1.00 84.69 93 ILE A O 1
ATOM 699 N N . ALA A 1 94 ? -1.779 0.031 -9.136 1.00 84.38 94 ALA A N 1
ATOM 700 C CA . ALA A 1 94 ? -2.155 0.698 -10.383 1.00 84.38 94 ALA A CA 1
ATOM 701 C C . ALA A 1 94 ? -1.092 1.714 -10.841 1.00 84.38 94 ALA A C 1
ATOM 703 O O . ALA A 1 94 ? -0.760 1.747 -12.024 1.00 84.38 94 ALA A O 1
ATOM 704 N N . MET A 1 95 ? -0.518 2.478 -9.907 1.00 82.06 95 MET A N 1
ATOM 705 C CA . MET A 1 95 ? 0.594 3.392 -10.175 1.00 82.06 95 MET A CA 1
ATOM 706 C C . MET A 1 95 ? 1.845 2.647 -10.646 1.00 82.06 95 MET A C 1
ATOM 708 O O . MET A 1 95 ? 2.427 3.042 -11.649 1.00 82.06 95 MET A O 1
ATOM 712 N N . CYS A 1 96 ? 2.231 1.540 -10.002 1.00 83.56 96 CYS A N 1
ATOM 713 C CA . CYS A 1 96 ? 3.383 0.743 -10.441 1.00 83.56 96 CYS A CA 1
ATOM 714 C C . CYS A 1 96 ? 3.229 0.228 -11.880 1.00 83.56 96 CYS A C 1
ATOM 716 O O . CYS A 1 96 ? 4.204 0.187 -12.621 1.00 83.56 96 CYS A O 1
ATOM 718 N N . TYR A 1 97 ? 2.011 -0.130 -12.299 1.00 83.06 97 TYR A N 1
ATOM 719 C CA . TYR A 1 97 ? 1.748 -0.499 -13.692 1.00 83.06 97 TYR A CA 1
ATOM 720 C C . TYR A 1 97 ? 1.815 0.685 -14.656 1.00 83.06 97 TYR A C 1
ATOM 722 O O . TYR A 1 97 ? 2.094 0.465 -15.830 1.00 83.06 97 TYR A O 1
ATOM 730 N N . GLY A 1 98 ? 1.521 1.900 -14.195 1.00 79.81 98 GLY A N 1
ATOM 731 C CA . GLY A 1 98 ? 1.489 3.095 -15.032 1.00 79.81 98 GLY A CA 1
ATOM 732 C C . GLY A 1 98 ? 2.810 3.859 -15.136 1.00 79.81 98 GLY A C 1
ATOM 733 O O . GLY A 1 98 ? 2.913 4.786 -15.934 1.00 79.81 98 GLY A O 1
ATOM 734 N N . ILE A 1 99 ? 3.814 3.503 -14.333 1.00 76.50 99 ILE A N 1
ATOM 735 C CA . ILE A 1 99 ? 5.132 4.135 -14.375 1.00 76.50 99 ILE A CA 1
ATOM 736 C C . ILE A 1 99 ? 6.013 3.375 -15.365 1.00 76.50 99 ILE A C 1
ATOM 738 O O . ILE A 1 99 ? 6.510 2.296 -15.059 1.00 76.50 99 ILE A O 1
ATOM 742 N N . THR A 1 100 ? 6.195 3.934 -16.560 1.00 70.50 100 THR A N 1
ATOM 743 C CA . THR A 1 100 ? 7.006 3.340 -17.633 1.00 70.50 100 THR A CA 1
ATOM 744 C C . THR A 1 100 ? 8.489 3.671 -17.565 1.00 70.50 100 THR A C 1
ATOM 746 O O . THR A 1 100 ? 9.290 2.828 -17.958 1.00 70.50 100 THR A O 1
ATOM 749 N N . ASP A 1 101 ? 8.857 4.850 -17.062 1.00 69.25 101 ASP A N 1
ATOM 750 C CA . ASP A 1 101 ? 10.254 5.251 -16.890 1.00 69.25 101 ASP A CA 1
ATOM 751 C C . ASP A 1 101 ? 10.437 5.961 -15.543 1.00 69.25 101 ASP A C 1
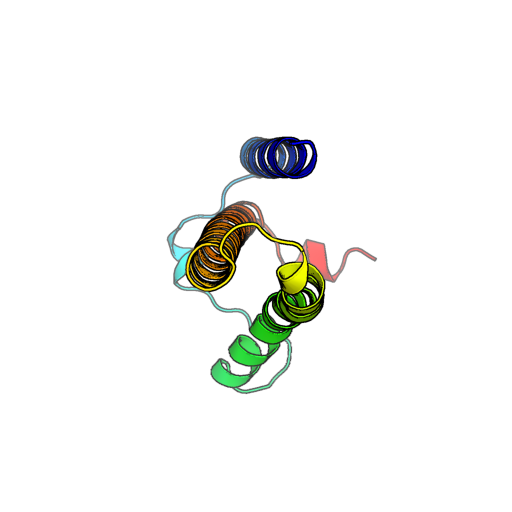ATOM 753 O O . ASP A 1 101 ? 9.978 7.083 -15.335 1.00 69.25 101 ASP A O 1
ATOM 757 N N . LEU A 1 102 ? 11.064 5.272 -14.587 1.00 68.75 102 LEU A N 1
ATOM 758 C CA . LEU A 1 102 ? 11.333 5.828 -13.260 1.00 68.75 102 LEU A CA 1
ATOM 759 C C . LEU A 1 102 ? 12.411 6.918 -13.297 1.00 68.75 102 LEU A C 1
ATOM 761 O O . LEU A 1 102 ? 12.366 7.822 -12.465 1.00 68.75 102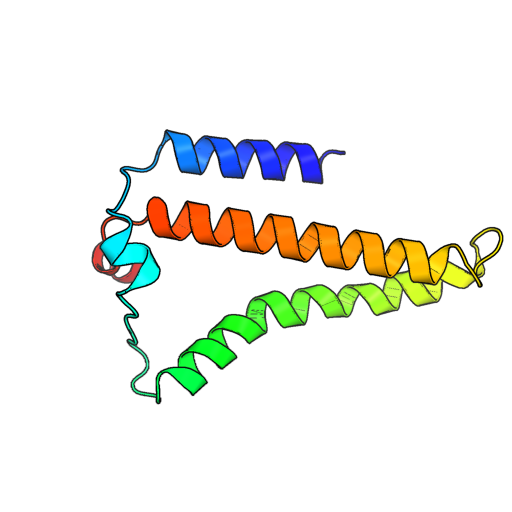 LEU A O 1
ATOM 765 N N . ASN A 1 103 ? 13.356 6.856 -14.241 1.00 67.00 103 ASN A N 1
ATOM 766 C CA . ASN A 1 103 ? 14.439 7.837 -14.317 1.00 67.00 103 ASN A CA 1
ATOM 767 C C . ASN A 1 103 ? 13.916 9.170 -14.846 1.00 67.00 103 ASN A C 1
ATOM 769 O O . ASN A 1 103 ? 14.228 10.211 -14.278 1.00 67.00 103 ASN A O 1
ATOM 773 N N . GLU A 1 104 ? 13.028 9.141 -15.844 1.00 69.88 104 GLU A N 1
ATOM 774 C CA . GLU A 1 104 ? 12.366 10.356 -16.335 1.00 69.88 104 GLU A CA 1
ATOM 775 C C . GLU A 1 104 ? 11.595 11.080 -15.216 1.00 69.88 104 GLU A C 1
ATOM 777 O O . GLU A 1 104 ? 11.631 12.306 -15.126 1.00 69.88 104 GLU A O 1
ATOM 782 N N . LEU A 1 105 ? 10.949 10.335 -14.312 1.00 67.25 105 LEU A N 1
ATOM 783 C CA . LEU A 1 105 ? 10.203 10.910 -13.186 1.00 67.25 105 LEU A CA 1
ATOM 784 C C . LEU A 1 105 ? 11.092 11.499 -12.085 1.00 67.25 105 LEU A C 1
ATOM 786 O O . LEU A 1 105 ? 10.675 12.444 -11.420 1.00 67.25 105 LEU A O 1
ATOM 790 N N . VAL A 1 106 ? 12.278 10.934 -11.860 1.00 69.81 106 VAL A N 1
ATOM 791 C CA . VAL A 1 106 ? 13.222 11.413 -10.837 1.00 69.81 106 VAL A CA 1
ATOM 792 C C . VAL A 1 106 ? 14.049 12.593 -11.353 1.00 69.81 106 VAL A C 1
ATOM 794 O O . VAL A 1 106 ? 14.354 13.500 -10.579 1.00 69.81 106 VAL A O 1
ATOM 797 N N . ASP A 1 107 ? 14.363 12.611 -12.649 1.00 69.94 107 ASP A N 1
ATOM 798 C CA . ASP A 1 107 ? 15.168 13.663 -13.279 1.00 69.94 107 ASP A CA 1
ATOM 799 C C . ASP A 1 107 ? 14.336 14.873 -13.746 1.00 69.94 107 ASP A C 1
ATOM 801 O O . ASP A 1 107 ? 14.890 15.948 -13.998 1.00 69.94 107 ASP A O 1
ATOM 805 N N . THR A 1 108 ? 13.006 14.744 -13.840 1.00 59.38 108 THR A N 1
ATOM 806 C CA . THR A 1 108 ? 12.121 15.877 -14.148 1.00 59.38 108 THR A CA 1
ATOM 807 C C . THR A 1 108 ? 12.042 16.820 -12.943 1.00 59.38 108 THR A C 1
ATOM 809 O O . THR A 1 108 ? 11.333 16.562 -11.972 1.00 59.38 108 THR A O 1
ATOM 812 N N . THR A 1 109 ? 12.806 17.914 -13.027 1.00 42.25 109 THR A N 1
ATOM 813 C CA . THR A 1 109 ? 12.789 19.062 -12.099 1.00 42.25 109 THR A CA 1
ATOM 814 C C . THR A 1 109 ? 11.472 19.830 -12.151 1.00 42.25 109 THR A C 1
ATOM 816 O O . THR A 1 109 ? 10.971 20.065 -13.275 1.00 42.25 109 THR A O 1
#

InterPro domains:
  IPR002293 Amino acid/polyamine transporter I [PF13520] (4-101)

Foldseek 3Di:
DVVVVVLVVVLVVLLVPFDFDDPCCLPPDDDDPPPDPSVVVVVVVCVVVVVVLVCLVVVVVVLVVDDPSVPPSVVVSVVVVVVVVVSVVSSVSSVSGRCPDPVCVVPVD